Protein AF-A0AAV1K7X3-F1 (afdb_monomer_lite)

Sequence (184 aa):
MVSTAEEVCGTIKRGSSKRRDAWWNDEMKEAVRKKKKAWLDYLASSNDKDMREKMKVRYKLQKVHTKALIEEVRERCRMEADERLSHNFKEISKLFWKEVGRTRSGATALRMNKVLSRTNDALSEKSDVMQRWSEFYREMYAKYNMLTYLGSFLFSLTVFLLGSSLDVLFIMKYCCSFQDMFLK

Radius of gyration: 33.89 Å; chains: 1; bounding box: 54×62×100 Å

Secondary structure (DSSP, 8-state):
-HHHHHHHH------------TT--HHHHHHHHHHHHHHHHHHHGGG-HHHHHHHHHHHHHHHHHHHHHHHHHHHHHHHHHHHHHHHTHHHHHHHHHHHHHHHHHHHHTTTTT-EEPTTS-EE-SHHHHHHHHHHHHHHHHHHHHHHHHHHHHHHHHHHHHS-S-S-HHHHHHHHHHHHTTS--

Foldseek 3Di:
DVVVCCVVVNDDPPPPPPPVPPLPDPVLVVLVVQLVVLVVQLVVCVPPPVSNV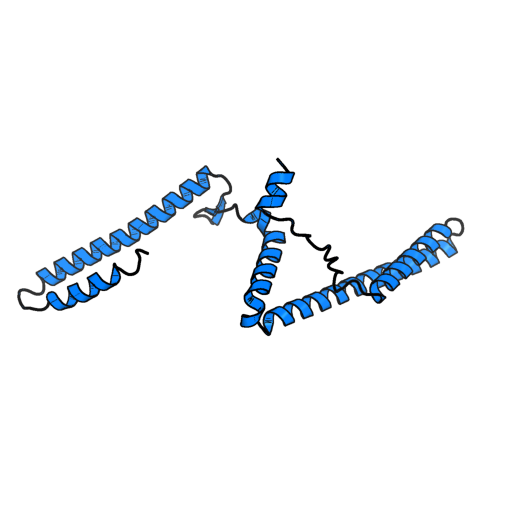VSVVSNVVSVVVSVVSSVVSVVVVVVVVVVVCPPCCPVCVVVVVVVVVVVCCVPPVVPPQFDADPVRDTDNDPVVVVVRVVVVVVVVVVVVVVVVVVVVVVVVVCPVVDPDDDDPVVVVVVVVVVVVPPDD

pLDDT: mean 71.69, std 18.29, range [37.12, 96.81]

Organism: NCBI:txid213953

Structure (mmCIF, N/CA/C/O backbone):
data_AF-A0AAV1K7X3-F1
#
_entry.id   AF-A0AAV1K7X3-F1
#
loop_
_atom_site.group_PDB
_atom_site.id
_atom_site.type_symbol
_atom_site.label_atom_id
_atom_site.label_alt_id
_atom_site.label_comp_id
_atom_site.label_asym_id
_atom_site.label_entity_id
_atom_site.label_seq_id
_atom_site.pdbx_PDB_ins_code
_atom_site.Cartn_x
_atom_site.Cartn_y
_atom_site.Cartn_z
_atom_site.occupancy
_atom_site.B_iso_or_equiv
_atom_site.auth_seq_id
_atom_site.auth_comp_id
_atom_site.auth_asym_id
_atom_site.auth_atom_id
_atom_site.pdbx_PDB_model_num
ATOM 1 N N . MET A 1 1 ? -6.887 -40.396 20.756 1.00 47.19 1 MET A N 1
ATOM 2 C CA . MET A 1 1 ? -6.997 -39.049 21.368 1.00 47.19 1 MET A CA 1
ATOM 3 C C . MET A 1 1 ? -7.563 -38.001 20.414 1.00 47.19 1 MET A C 1
ATOM 5 O O . MET A 1 1 ? -8.425 -37.259 20.851 1.00 47.19 1 MET A O 1
ATOM 9 N N . VAL A 1 2 ? -7.152 -37.937 19.139 1.00 56.75 2 VAL A N 1
ATOM 10 C CA . VAL A 1 2 ? -7.697 -36.942 18.182 1.00 56.75 2 VAL A CA 1
ATOM 11 C C . VAL A 1 2 ? -9.170 -37.208 17.826 1.00 56.75 2 VAL A C 1
ATOM 13 O O . VAL A 1 2 ? -9.981 -36.297 17.901 1.00 56.75 2 VAL A O 1
ATOM 16 N N . SER A 1 3 ? -9.542 -38.465 17.563 1.00 62.59 3 SER A N 1
ATOM 17 C CA . SER A 1 3 ? -10.922 -38.846 17.198 1.00 62.59 3 SER A CA 1
ATOM 18 C C . SER A 1 3 ? -11.957 -38.559 18.301 1.00 62.59 3 SER A C 1
ATOM 20 O O . SER A 1 3 ? -13.029 -38.042 18.013 1.00 62.59 3 SER A O 1
ATOM 22 N N . THR A 1 4 ? -11.617 -38.797 19.571 1.00 65.31 4 THR A N 1
ATOM 23 C CA . THR A 1 4 ? -12.504 -38.502 20.711 1.00 65.31 4 THR A CA 1
ATOM 24 C C . THR A 1 4 ? -12.710 -36.995 20.904 1.00 65.31 4 THR A C 1
ATOM 26 O O . THR A 1 4 ? -13.780 -36.553 21.306 1.00 65.31 4 THR A O 1
ATOM 29 N N . ALA A 1 5 ? -11.690 -36.184 20.601 1.00 55.81 5 ALA A N 1
ATOM 30 C CA . ALA A 1 5 ? -11.787 -34.729 20.679 1.00 55.81 5 ALA A CA 1
ATOM 31 C C . ALA A 1 5 ? -12.649 -34.140 19.546 1.00 55.81 5 ALA A C 1
ATOM 33 O O . ALA A 1 5 ? -13.357 -33.163 19.771 1.00 55.81 5 ALA A O 1
ATOM 34 N N . GLU A 1 6 ? -12.626 -34.735 18.351 1.00 68.19 6 GLU A N 1
ATOM 35 C CA . GLU A 1 6 ? -13.481 -34.327 17.226 1.00 68.19 6 GLU A CA 1
ATOM 36 C C . GLU A 1 6 ? -14.962 -34.634 17.477 1.00 68.19 6 GLU A C 1
ATOM 38 O O . GLU A 1 6 ? -15.821 -33.836 17.106 1.00 68.19 6 GLU A O 1
ATOM 43 N N . GLU A 1 7 ? -15.256 -35.747 18.150 1.00 70.62 7 GLU A N 1
ATOM 44 C CA . GLU A 1 7 ? -16.618 -36.168 18.492 1.00 70.62 7 GLU A CA 1
ATOM 45 C C . GLU A 1 7 ? -17.245 -35.288 19.587 1.00 70.62 7 GLU A C 1
ATOM 47 O O . GLU A 1 7 ? -18.407 -34.902 19.485 1.00 70.62 7 GLU A O 1
ATOM 52 N N . VAL A 1 8 ? -16.460 -34.903 20.602 1.00 67.31 8 VAL A N 1
ATOM 53 C CA . VAL A 1 8 ? -16.939 -34.079 21.727 1.00 67.31 8 VAL A CA 1
ATOM 54 C C . VAL A 1 8 ? -16.991 -32.588 21.379 1.00 67.31 8 VAL A C 1
ATOM 56 O O . VAL A 1 8 ? -17.924 -31.893 21.776 1.00 67.31 8 VAL A O 1
ATOM 59 N N . CYS A 1 9 ? -15.998 -32.072 20.649 1.00 61.94 9 CYS A N 1
ATOM 60 C CA . CYS A 1 9 ? -15.869 -30.632 20.393 1.00 61.94 9 CYS A CA 1
ATOM 61 C C . CYS A 1 9 ? -16.383 -30.203 19.009 1.00 61.94 9 CYS A C 1
ATOM 63 O O . CYS A 1 9 ? -16.535 -29.004 18.759 1.00 61.94 9 CYS A O 1
ATOM 65 N N . GLY A 1 10 ? -16.644 -31.159 18.111 1.00 63.22 10 GLY A N 1
ATOM 66 C CA . GLY A 1 10 ? -16.975 -30.903 16.714 1.00 63.22 10 GLY A CA 1
ATOM 67 C C . GLY A 1 10 ? -15.797 -30.345 15.904 1.00 63.22 10 GLY A C 1
ATOM 68 O O . GLY A 1 10 ? -14.813 -29.817 16.425 1.00 63.22 10 GLY A O 1
ATOM 69 N N . THR A 1 11 ? -15.902 -30.420 14.578 1.00 62.25 11 THR A N 1
ATOM 70 C CA . THR A 1 11 ? -14.923 -29.827 13.655 1.00 62.25 11 THR A CA 1
ATOM 71 C C . THR A 1 11 ? -15.500 -28.591 12.977 1.00 62.25 11 THR A C 1
ATOM 73 O O . THR A 1 11 ? -16.425 -28.686 12.169 1.00 62.25 11 THR A O 1
ATOM 76 N N . ILE A 1 12 ? -14.921 -27.417 13.236 1.00 54.56 12 ILE A N 1
ATOM 77 C CA . ILE A 1 12 ? -15.243 -26.200 12.481 1.00 54.56 12 ILE A CA 1
ATOM 78 C C . ILE A 1 12 ? -14.337 -26.147 11.249 1.00 54.56 12 ILE A C 1
ATOM 80 O O . ILE A 1 12 ? -13.133 -25.903 11.358 1.00 54.56 12 ILE A O 1
ATOM 84 N N . LYS A 1 13 ? -14.913 -26.302 10.048 1.00 60.28 13 LYS A N 1
ATOM 85 C CA . LYS A 1 13 ? -14.227 -25.917 8.805 1.00 60.28 13 LYS A CA 1
ATOM 86 C C . LYS A 1 13 ? -14.002 -24.411 8.843 1.00 60.28 13 LYS A C 1
ATOM 88 O O . LYS A 1 13 ? -14.901 -23.622 8.555 1.00 60.28 13 LYS A O 1
ATOM 93 N N . ARG A 1 14 ? -12.783 -23.996 9.183 1.00 51.81 14 ARG A N 1
ATOM 94 C CA . ARG A 1 14 ? -12.347 -22.611 9.017 1.00 51.81 14 ARG A CA 1
ATOM 95 C C . ARG A 1 14 ? -12.265 -22.360 7.514 1.00 51.81 14 ARG A C 1
ATOM 97 O O . ARG A 1 14 ? -11.257 -22.669 6.885 1.00 51.81 14 ARG A O 1
ATOM 104 N N . GLY A 1 15 ? -13.371 -21.900 6.928 1.00 48.72 15 GLY A N 1
ATOM 105 C CA . GLY A 1 15 ? -13.446 -21.617 5.501 1.00 48.72 15 GLY A CA 1
ATOM 106 C C . GLY A 1 15 ? -12.245 -20.772 5.102 1.00 48.72 15 GLY A C 1
ATOM 107 O O . GLY A 1 15 ? -11.916 -19.804 5.797 1.00 48.72 15 GLY A O 1
ATOM 108 N N . SER A 1 16 ? -11.566 -21.145 4.016 1.00 53.66 16 SER A N 1
ATOM 109 C CA . SER A 1 16 ? -10.527 -20.303 3.439 1.00 53.66 16 SER A CA 1
ATOM 110 C C . SER A 1 16 ? -11.210 -19.053 2.888 1.00 53.66 16 SER A C 1
ATOM 112 O O . SER A 1 16 ? -11.493 -18.938 1.695 1.00 53.66 16 SER A O 1
ATOM 114 N N . SER A 1 17 ? -11.517 -18.102 3.763 1.00 49.50 17 SER A N 1
ATOM 115 C CA . SER A 1 17 ? -11.768 -16.739 3.355 1.00 49.50 17 SER A CA 1
ATOM 116 C C . SER A 1 17 ? -10.426 -16.260 2.829 1.00 49.50 17 SER A C 1
ATOM 118 O O . SER A 1 17 ? -9.594 -15.734 3.567 1.00 49.50 17 SER A O 1
ATOM 120 N N . LYS A 1 18 ? -10.173 -16.510 1.539 1.00 51.81 18 LYS A N 1
ATOM 121 C CA . LYS A 1 18 ? -9.285 -15.659 0.765 1.00 51.81 18 LYS A CA 1
ATOM 122 C C . LYS A 1 18 ? -9.921 -14.284 0.900 1.00 51.81 18 LYS A C 1
ATOM 124 O O . LYS A 1 18 ? -10.804 -13.937 0.119 1.00 51.81 18 LYS A O 1
ATOM 129 N N . ARG A 1 19 ? -9.533 -13.549 1.947 1.00 51.47 19 ARG A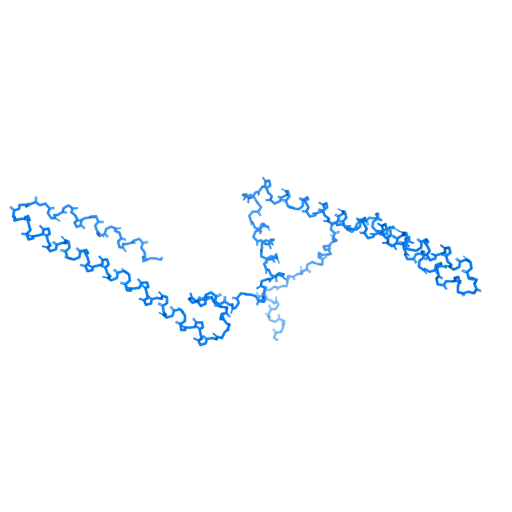 N 1
ATOM 130 C CA . ARG A 1 19 ? -9.677 -12.103 2.017 1.00 51.47 19 ARG A CA 1
ATOM 131 C C . ARG A 1 19 ? -8.906 -11.637 0.796 1.00 51.47 19 ARG A C 1
ATOM 133 O O . ARG A 1 19 ? -7.687 -11.541 0.834 1.00 51.47 19 ARG A O 1
ATOM 140 N N . ARG A 1 20 ? -9.595 -11.534 -0.340 1.00 56.03 20 ARG A N 1
ATOM 141 C CA . ARG A 1 20 ? -9.048 -10.822 -1.480 1.00 56.03 20 ARG A CA 1
ATOM 142 C C . ARG A 1 20 ? -8.909 -9.419 -0.935 1.00 56.03 20 ARG A C 1
ATOM 144 O O . ARG A 1 20 ? -9.900 -8.839 -0.492 1.00 56.03 20 ARG A O 1
ATOM 151 N N . ASP A 1 21 ? -7.672 -8.974 -0.810 1.00 71.06 21 ASP A N 1
ATOM 152 C CA . ASP A 1 21 ? -7.391 -7.607 -0.433 1.00 71.06 21 ASP A CA 1
ATOM 153 C C . ASP A 1 21 ? -8.255 -6.710 -1.325 1.00 71.06 21 ASP A C 1
ATOM 155 O O . ASP A 1 21 ? -8.213 -6.855 -2.545 1.00 71.06 21 ASP A O 1
ATOM 159 N N . ALA A 1 22 ? -9.102 -5.865 -0.730 1.00 76.12 22 ALA A N 1
ATOM 160 C CA . ALA A 1 22 ? -10.092 -5.080 -1.476 1.00 76.12 22 ALA A CA 1
ATOM 161 C C . ALA A 1 22 ? -9.440 -4.213 -2.572 1.00 76.12 22 ALA A C 1
ATOM 163 O O . ALA A 1 22 ? -10.035 -3.976 -3.617 1.00 76.12 22 ALA A O 1
ATOM 164 N N . TRP A 1 23 ? -8.173 -3.840 -2.364 1.00 83.12 23 TRP A N 1
ATOM 165 C CA . TRP A 1 23 ? -7.348 -3.082 -3.301 1.00 83.12 23 TRP A CA 1
ATOM 166 C C . TRP A 1 23 ? -6.746 -3.926 -4.447 1.00 83.12 23 TRP A C 1
ATOM 168 O O . TRP A 1 23 ? -6.162 -3.372 -5.373 1.00 83.12 23 TRP A O 1
ATOM 178 N N . TRP A 1 24 ? -6.860 -5.262 -4.425 1.00 86.19 24 TRP A N 1
ATOM 179 C CA . TRP A 1 24 ? -6.332 -6.163 -5.462 1.00 86.19 24 TRP A CA 1
ATOM 180 C C . TRP A 1 24 ? -7.351 -6.405 -6.585 1.00 86.19 24 TRP A C 1
ATOM 182 O O . TRP A 1 24 ? -7.891 -7.505 -6.757 1.00 86.19 24 TRP A O 1
ATOM 192 N N . ASN A 1 25 ? -7.616 -5.349 -7.349 1.00 86.75 25 ASN A N 1
ATOM 193 C CA . ASN A 1 25 ? -8.533 -5.351 -8.487 1.00 86.75 25 ASN A CA 1
ATOM 194 C C . ASN A 1 25 ? -7.834 -5.768 -9.806 1.00 86.75 25 ASN A C 1
ATOM 196 O O . ASN A 1 25 ? -6.618 -5.988 -9.859 1.00 86.75 25 ASN A O 1
ATOM 200 N N . ASP A 1 26 ? -8.606 -5.920 -10.886 1.00 89.31 26 ASP A N 1
ATOM 201 C CA . ASP A 1 26 ? -8.065 -6.328 -12.193 1.00 89.31 26 ASP A CA 1
ATOM 202 C C . ASP A 1 26 ? -7.150 -5.265 -12.815 1.00 89.31 26 ASP A C 1
ATOM 204 O O . ASP A 1 26 ? -6.172 -5.597 -13.486 1.00 89.31 26 ASP A O 1
ATOM 208 N N . GLU A 1 27 ? -7.385 -3.995 -12.496 1.00 90.19 27 GLU A N 1
ATOM 209 C CA . GLU A 1 27 ? -6.517 -2.884 -12.875 1.00 90.19 27 GLU A CA 1
ATOM 210 C C . GLU A 1 27 ? -5.113 -3.012 -12.244 1.00 90.19 27 GLU A C 1
ATOM 212 O O . GLU A 1 27 ? -4.105 -2.831 -12.932 1.00 90.19 27 GLU A O 1
ATOM 217 N N . MET A 1 28 ? -5.011 -3.432 -10.974 1.00 91.69 28 MET A N 1
ATOM 218 C CA . MET A 1 28 ? -3.729 -3.647 -10.293 1.00 91.69 28 MET A CA 1
ATOM 219 C C . MET A 1 28 ? -2.980 -4.822 -10.905 1.00 91.69 28 MET A C 1
ATOM 221 O O . MET A 1 28 ? -1.766 -4.750 -11.123 1.00 91.69 28 MET A O 1
ATOM 225 N N . LYS A 1 29 ? -3.702 -5.902 -11.224 1.00 92.00 29 LYS A N 1
ATOM 226 C CA . LYS A 1 29 ? -3.119 -7.053 -11.924 1.00 92.00 29 LYS A CA 1
ATOM 227 C C . LYS A 1 29 ? -2.551 -6.623 -13.270 1.00 92.00 29 LYS A C 1
ATOM 229 O O . LYS A 1 29 ? -1.431 -7.010 -13.602 1.00 92.00 29 LYS A O 1
ATOM 234 N N . GLU A 1 30 ? -3.278 -5.792 -14.009 1.00 94.19 30 GLU A N 1
ATOM 235 C CA . GLU A 1 30 ? -2.841 -5.291 -15.307 1.00 94.19 30 GLU A CA 1
ATOM 236 C C . GLU A 1 30 ? -1.624 -4.361 -15.189 1.00 94.19 30 GLU A C 1
ATOM 238 O O . GLU A 1 30 ? -0.649 -4.524 -15.926 1.00 94.19 30 GLU A O 1
ATOM 243 N N . ALA A 1 31 ? -1.605 -3.443 -14.219 1.00 93.44 31 ALA A N 1
ATOM 244 C CA . ALA A 1 31 ? -0.458 -2.570 -13.970 1.00 93.44 31 ALA A CA 1
ATOM 245 C C . ALA A 1 31 ? 0.808 -3.367 -13.601 1.00 93.44 31 ALA A C 1
ATOM 247 O O . ALA A 1 31 ? 1.888 -3.135 -14.161 1.00 93.44 31 ALA A O 1
ATOM 248 N N . VAL A 1 32 ? 0.671 -4.370 -12.725 1.00 94.19 32 VAL A N 1
ATOM 249 C CA . VAL A 1 32 ? 1.760 -5.286 -12.349 1.00 94.19 32 VAL A CA 1
ATOM 250 C C . VAL A 1 32 ? 2.212 -6.128 -13.544 1.00 94.19 32 VAL A C 1
ATOM 252 O O . VAL A 1 32 ? 3.418 -6.306 -13.743 1.00 94.19 32 VAL A O 1
ATOM 255 N N . ARG A 1 33 ? 1.282 -6.600 -14.382 1.00 95.62 33 ARG A N 1
ATOM 256 C CA . ARG A 1 33 ? 1.593 -7.341 -15.612 1.00 95.62 33 ARG A CA 1
ATOM 257 C C . ARG A 1 33 ? 2.377 -6.477 -16.599 1.00 95.62 33 ARG A C 1
ATOM 259 O O . ARG A 1 33 ? 3.411 -6.926 -17.095 1.00 95.62 33 ARG A O 1
ATOM 266 N N . LYS A 1 34 ? 1.959 -5.228 -16.833 1.00 95.38 34 LYS A N 1
ATOM 267 C CA . LYS A 1 34 ? 2.681 -4.255 -17.673 1.00 95.38 34 LYS A CA 1
ATOM 268 C C . LYS A 1 34 ? 4.086 -3.978 -17.133 1.00 95.38 34 LYS A C 1
ATOM 270 O O . LYS A 1 34 ? 5.045 -4.004 -17.902 1.00 95.38 34 LYS A O 1
ATOM 275 N N . LYS A 1 35 ? 4.238 -3.788 -15.814 1.00 96.69 35 LYS A N 1
ATOM 276 C CA . LYS A 1 35 ? 5.551 -3.618 -15.158 1.00 96.69 35 LYS A CA 1
ATOM 277 C C . LYS A 1 35 ? 6.446 -4.835 -15.373 1.00 96.69 35 LYS A C 1
ATOM 279 O O . LYS A 1 35 ? 7.618 -4.677 -15.707 1.00 96.69 35 LYS A O 1
ATOM 284 N N . LYS A 1 36 ? 5.898 -6.040 -15.193 1.00 96.81 36 LYS A N 1
ATOM 285 C CA . LYS A 1 36 ? 6.622 -7.299 -15.401 1.00 96.81 36 LYS A CA 1
ATOM 286 C C . LYS A 1 36 ? 7.054 -7.456 -16.858 1.00 96.81 36 LYS A C 1
ATOM 288 O O . LYS A 1 36 ? 8.203 -7.803 -17.097 1.00 96.81 36 LYS A O 1
ATOM 293 N N . LYS A 1 37 ? 6.178 -7.142 -17.817 1.00 96.69 37 LYS A N 1
ATOM 294 C CA . LYS A 1 37 ? 6.516 -7.153 -19.246 1.00 96.69 37 LYS A CA 1
ATOM 295 C C . LYS A 1 37 ? 7.664 -6.188 -19.556 1.00 96.69 37 LYS A C 1
ATOM 297 O O . LYS A 1 37 ? 8.655 -6.609 -20.128 1.00 96.69 37 LYS A O 1
ATOM 302 N N . ALA A 1 38 ? 7.586 -4.941 -19.091 1.00 94.12 38 ALA A N 1
ATOM 303 C CA . ALA A 1 38 ? 8.647 -3.956 -19.314 1.00 94.12 38 ALA A CA 1
ATOM 304 C C . ALA A 1 38 ? 9.997 -4.367 -18.694 1.00 94.12 38 ALA A C 1
ATOM 306 O O . ALA A 1 38 ? 11.048 -4.081 -19.260 1.00 94.12 38 ALA A O 1
ATOM 307 N N . TRP A 1 39 ? 9.978 -5.055 -17.547 1.00 94.44 39 TRP A N 1
ATOM 308 C CA . TRP A 1 39 ? 11.183 -5.635 -16.953 1.00 94.44 39 TRP A CA 1
ATOM 309 C C . TRP A 1 39 ? 11.790 -6.742 -17.825 1.00 94.44 39 TRP A C 1
ATOM 311 O O . TRP A 1 39 ? 12.998 -6.744 -18.043 1.00 94.44 39 TRP A O 1
ATOM 321 N N . LEU A 1 40 ? 10.963 -7.654 -18.345 1.00 96.12 40 LEU A N 1
ATOM 322 C CA . LEU A 1 40 ? 11.419 -8.715 -19.249 1.00 96.12 40 LEU A CA 1
ATOM 323 C C . LEU A 1 40 ? 11.978 -8.140 -20.557 1.00 96.12 40 LEU A C 1
ATOM 325 O O . LEU A 1 40 ? 13.048 -8.561 -20.983 1.00 96.12 40 LEU A O 1
ATOM 329 N N . ASP A 1 41 ? 11.312 -7.137 -21.135 1.00 94.25 41 ASP A N 1
ATOM 330 C CA . ASP A 1 41 ? 11.777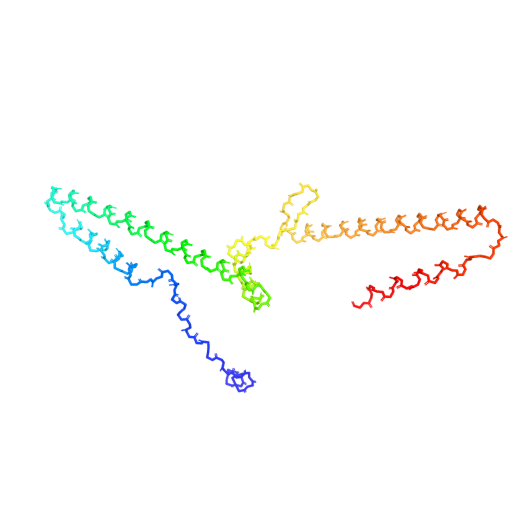 -6.442 -22.342 1.00 94.25 41 ASP A CA 1
ATOM 331 C C . ASP A 1 41 ? 13.152 -5.778 -22.100 1.00 94.25 41 ASP A C 1
ATOM 333 O O . ASP A 1 41 ? 14.058 -5.875 -22.928 1.00 94.25 41 ASP A O 1
ATOM 337 N N . TYR A 1 42 ? 13.351 -5.162 -20.927 1.00 93.75 42 TYR A N 1
ATOM 338 C CA . TYR A 1 42 ? 14.650 -4.618 -20.514 1.00 93.75 42 TYR A CA 1
ATOM 339 C C . TYR A 1 42 ? 15.727 -5.703 -20.359 1.00 93.75 42 TYR A C 1
ATOM 341 O O . TYR A 1 42 ? 16.855 -5.504 -20.811 1.00 93.75 42 TYR A O 1
ATOM 349 N N . LEU A 1 43 ? 15.400 -6.856 -19.767 1.00 94.06 43 LEU A N 1
ATOM 350 C CA . LEU A 1 43 ? 16.349 -7.968 -19.644 1.00 94.06 43 LEU A CA 1
ATOM 351 C C . LEU A 1 43 ? 16.740 -8.554 -21.007 1.00 94.06 43 LEU A C 1
ATOM 353 O O . LEU A 1 43 ? 17.910 -8.862 -21.217 1.00 94.06 43 LEU A O 1
ATOM 357 N N . ALA A 1 44 ? 15.791 -8.661 -21.939 1.00 93.50 44 ALA A N 1
ATOM 358 C CA . ALA A 1 44 ? 16.037 -9.184 -23.281 1.00 93.50 44 ALA A CA 1
ATOM 359 C C . ALA A 1 44 ? 16.951 -8.270 -24.121 1.00 93.50 44 ALA A C 1
ATOM 361 O O . ALA A 1 44 ? 17.706 -8.750 -24.960 1.00 93.50 44 ALA A O 1
ATOM 362 N N . SER A 1 45 ? 16.940 -6.959 -23.865 1.00 90.88 45 SER A N 1
ATOM 363 C CA . SER A 1 45 ? 17.736 -5.964 -24.604 1.00 90.88 45 SER A CA 1
ATOM 364 C C . SER A 1 45 ? 19.237 -5.918 -24.251 1.00 90.88 45 SER A C 1
ATOM 366 O O . SER A 1 45 ? 19.912 -4.946 -24.564 1.00 90.88 45 SER A O 1
ATOM 368 N N . SER A 1 46 ? 19.792 -6.948 -23.602 1.00 80.62 46 SER A N 1
ATOM 369 C CA . SER A 1 46 ? 21.172 -6.954 -23.077 1.00 80.62 46 SER A CA 1
ATOM 370 C C . SER A 1 46 ? 22.268 -6.671 -24.121 1.00 80.62 46 SER A C 1
ATOM 372 O O . SER A 1 46 ? 23.319 -6.143 -23.759 1.00 80.62 46 SER A O 1
ATOM 374 N N . ASN A 1 47 ? 22.030 -6.998 -25.394 1.00 86.06 47 ASN A N 1
ATOM 375 C CA . ASN A 1 47 ? 23.045 -6.948 -26.454 1.00 86.06 47 ASN A CA 1
ATOM 376 C C . ASN A 1 47 ? 23.122 -5.598 -27.194 1.00 86.06 47 ASN A C 1
ATOM 378 O O . ASN A 1 47 ? 24.140 -5.313 -27.816 1.00 86.06 47 ASN A O 1
ATOM 382 N N . ASP A 1 48 ? 22.086 -4.758 -27.111 1.00 92.38 48 ASP A N 1
ATOM 383 C CA . ASP A 1 48 ? 22.014 -3.454 -27.784 1.00 92.38 48 ASP A CA 1
ATOM 384 C C . ASP A 1 48 ? 21.898 -2.342 -26.731 1.00 92.38 48 ASP A C 1
ATOM 386 O O . ASP A 1 48 ? 20.904 -2.248 -26.008 1.00 92.38 48 ASP A O 1
ATOM 390 N N . LYS A 1 49 ? 22.929 -1.491 -26.632 1.00 90.94 49 LYS A N 1
ATOM 391 C CA . LYS A 1 49 ? 23.008 -0.427 -25.618 1.00 90.94 49 LYS A CA 1
ATOM 392 C C . LYS A 1 49 ? 21.896 0.616 -25.761 1.00 90.94 49 LYS A C 1
ATOM 394 O O . LYS A 1 49 ? 21.335 1.028 -24.742 1.00 90.94 49 LYS A O 1
ATOM 399 N N . ASP A 1 50 ? 21.552 1.007 -26.984 1.00 91.88 50 ASP A N 1
ATOM 400 C CA . ASP A 1 50 ? 20.555 2.050 -27.237 1.00 91.88 50 ASP A CA 1
ATOM 401 C C . ASP A 1 50 ? 19.147 1.517 -26.981 1.00 91.88 50 ASP A C 1
ATOM 403 O O . ASP A 1 50 ? 18.314 2.173 -26.342 1.00 91.88 50 ASP A O 1
ATOM 407 N N . MET A 1 51 ? 18.883 0.281 -27.412 1.00 91.94 51 MET A N 1
ATOM 408 C CA . MET A 1 51 ? 17.632 -0.405 -27.103 1.00 91.94 51 MET A CA 1
ATOM 409 C C . MET A 1 51 ? 17.480 -0.629 -25.595 1.00 91.94 51 MET A C 1
ATOM 411 O O . MET A 1 51 ? 16.397 -0.410 -25.042 1.00 91.94 51 MET A O 1
ATOM 415 N N . ARG A 1 52 ? 18.566 -0.991 -24.906 1.00 92.94 52 ARG A N 1
ATOM 416 C CA . ARG A 1 52 ? 18.566 -1.211 -23.458 1.00 92.94 52 ARG A CA 1
ATOM 417 C C . ARG A 1 52 ? 18.232 0.038 -22.666 1.00 92.94 52 ARG A C 1
ATOM 419 O O . ARG A 1 52 ? 17.435 -0.046 -21.729 1.00 92.94 52 ARG A O 1
ATOM 426 N N . GLU A 1 53 ? 18.782 1.194 -23.032 1.00 93.44 53 GLU A N 1
ATOM 427 C CA . GLU A 1 53 ? 18.460 2.442 -22.335 1.00 93.44 53 GLU A CA 1
ATOM 428 C C . GLU A 1 53 ? 16.993 2.846 -22.563 1.00 93.44 53 GLU A C 1
ATOM 430 O O . GLU A 1 53 ? 16.297 3.190 -21.604 1.00 93.44 53 GLU A O 1
ATOM 435 N N . LYS A 1 54 ? 16.455 2.676 -23.781 1.00 93.81 54 LYS A N 1
ATOM 436 C CA . LYS A 1 54 ? 15.019 2.894 -24.059 1.00 93.81 54 LYS A CA 1
ATOM 437 C C . LYS A 1 54 ? 14.122 1.985 -23.210 1.00 93.81 54 LYS A C 1
ATOM 439 O O . LYS A 1 54 ? 13.168 2.455 -22.581 1.00 93.81 54 LYS A O 1
ATOM 444 N N . MET A 1 55 ? 14.437 0.690 -23.133 1.00 95.00 55 MET A N 1
ATOM 445 C CA . MET A 1 55 ? 13.651 -0.266 -22.339 1.00 95.00 55 MET A CA 1
ATOM 446 C C . MET A 1 55 ? 13.762 -0.008 -20.834 1.00 95.00 55 MET A C 1
ATOM 448 O O . MET A 1 55 ? 12.780 -0.146 -20.102 1.00 95.00 55 MET A O 1
ATOM 452 N N . LYS A 1 56 ? 14.923 0.453 -20.364 1.00 94.62 56 LYS A N 1
ATOM 453 C CA . LYS A 1 56 ? 15.142 0.868 -18.974 1.00 94.62 56 LYS A CA 1
ATOM 454 C C . LYS A 1 56 ? 14.288 2.075 -18.594 1.00 94.62 56 LYS A C 1
ATOM 456 O O . LYS A 1 56 ? 13.685 2.063 -17.519 1.00 94.62 56 LYS A O 1
ATOM 461 N N . VAL A 1 57 ? 14.201 3.093 -19.456 1.00 96.00 57 VAL A N 1
ATOM 462 C CA . VAL A 1 57 ? 13.317 4.256 -19.248 1.00 96.00 57 VAL A CA 1
ATOM 463 C C . VAL A 1 57 ? 11.859 3.801 -19.160 1.00 96.00 57 VAL A C 1
ATOM 465 O O . VAL A 1 57 ? 11.164 4.138 -18.200 1.00 96.00 57 VAL A O 1
ATOM 468 N N . ARG A 1 58 ? 11.419 2.944 -20.087 1.00 94.50 58 ARG A N 1
ATOM 469 C CA . ARG A 1 58 ? 10.059 2.383 -20.094 1.00 94.50 58 ARG A CA 1
ATOM 470 C C . ARG A 1 58 ? 9.742 1.577 -18.830 1.00 94.50 58 ARG A C 1
ATOM 472 O O . ARG A 1 58 ? 8.672 1.744 -18.243 1.00 94.50 58 ARG A O 1
ATOM 479 N N . TYR A 1 59 ? 10.668 0.737 -18.370 1.00 96.19 59 TYR A N 1
ATOM 480 C CA . TYR A 1 59 ? 10.510 -0.005 -17.119 1.00 96.19 59 TYR A CA 1
ATOM 481 C C . TYR A 1 59 ? 10.419 0.923 -15.902 1.00 96.19 59 TYR A C 1
ATOM 483 O O . TYR A 1 59 ? 9.543 0.730 -15.055 1.00 96.19 59 TYR A O 1
ATOM 491 N N . LYS A 1 60 ? 11.280 1.948 -15.812 1.00 96.81 60 LYS A N 1
ATOM 492 C CA . LYS A 1 60 ? 11.232 2.941 -14.726 1.00 96.81 60 LYS A CA 1
ATOM 493 C C . LYS A 1 60 ? 9.877 3.644 -14.676 1.00 96.81 60 LYS A C 1
ATOM 495 O O . LYS A 1 60 ? 9.284 3.703 -13.600 1.00 96.81 60 LYS A O 1
ATOM 500 N N . LEU A 1 61 ? 9.367 4.095 -15.823 1.00 96.38 61 LEU A N 1
ATOM 501 C CA . LEU A 1 61 ? 8.055 4.735 -15.923 1.00 96.38 61 LEU A CA 1
ATOM 502 C C . LEU A 1 61 ? 6.946 3.808 -15.412 1.00 96.38 61 LEU A C 1
ATOM 504 O O . LEU A 1 61 ? 6.186 4.174 -14.518 1.00 96.38 61 LEU A O 1
ATOM 508 N N . GLN A 1 62 ? 6.910 2.565 -15.899 1.00 96.12 62 GLN A N 1
ATOM 509 C CA . GLN A 1 62 ? 5.887 1.606 -15.488 1.00 96.12 62 GLN A CA 1
ATOM 510 C C . GLN A 1 62 ? 6.005 1.222 -14.005 1.00 96.12 62 GLN A C 1
ATOM 512 O O . GLN A 1 62 ? 4.994 0.986 -13.341 1.00 96.12 62 GLN A O 1
ATOM 517 N N . LYS A 1 63 ? 7.225 1.172 -13.455 1.00 95.06 63 LYS A N 1
ATOM 518 C CA . LYS A 1 63 ? 7.471 0.933 -12.027 1.00 95.06 63 LYS A CA 1
ATOM 519 C C . LYS A 1 63 ? 6.898 2.060 -11.167 1.00 95.06 63 LYS A C 1
ATOM 521 O O . LYS A 1 63 ? 6.248 1.750 -10.171 1.00 95.06 63 LYS A O 1
ATOM 526 N N . VAL A 1 64 ? 7.131 3.321 -11.541 1.00 96.81 64 VAL A N 1
ATOM 527 C CA . VAL A 1 64 ? 6.595 4.495 -10.831 1.00 96.81 64 VAL A CA 1
ATOM 528 C C . VAL A 1 64 ? 5.074 4.521 -10.925 1.00 96.81 64 VAL A C 1
ATOM 530 O O . VAL A 1 64 ? 4.417 4.560 -9.891 1.00 96.81 64 VAL A O 1
ATOM 533 N N . HIS A 1 65 ? 4.520 4.375 -12.130 1.00 95.62 65 HIS A N 1
ATOM 534 C CA . HIS A 1 65 ? 3.073 4.332 -12.346 1.00 95.62 65 HIS A CA 1
ATOM 535 C C . HIS A 1 65 ? 2.396 3.236 -11.513 1.00 95.62 65 HIS A C 1
ATOM 537 O O . HIS A 1 65 ? 1.416 3.482 -10.822 1.00 95.62 65 HIS A O 1
ATOM 543 N N . THR A 1 66 ? 2.936 2.013 -11.538 1.00 95.19 66 THR A N 1
ATOM 544 C CA . THR A 1 66 ? 2.371 0.892 -10.765 1.0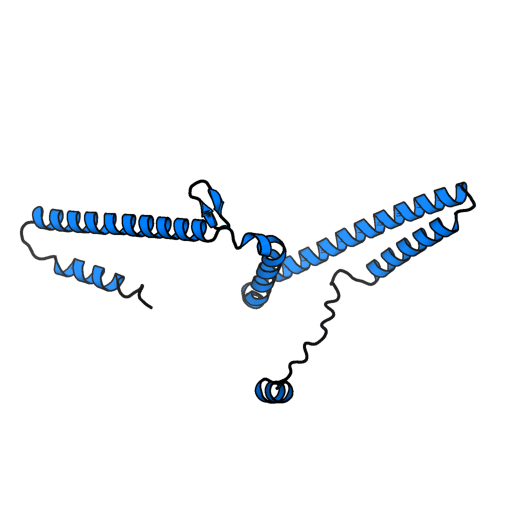0 95.19 66 THR A CA 1
ATOM 545 C C . THR A 1 66 ? 2.441 1.155 -9.263 1.00 95.19 66 THR A C 1
ATOM 547 O O . THR A 1 66 ? 1.529 0.775 -8.540 1.00 95.19 66 THR A O 1
ATOM 550 N N . LYS A 1 67 ? 3.515 1.793 -8.779 1.00 94.81 67 LYS A N 1
ATOM 551 C CA . LYS A 1 67 ? 3.643 2.150 -7.363 1.00 94.81 67 LYS A CA 1
ATOM 552 C C . LYS A 1 67 ? 2.591 3.189 -6.962 1.00 94.81 67 LYS A C 1
ATOM 554 O O . LYS A 1 67 ? 1.883 2.945 -5.994 1.00 94.81 67 LYS A O 1
ATOM 559 N N . ALA A 1 68 ? 2.476 4.277 -7.723 1.00 94.81 68 ALA A N 1
ATOM 560 C CA . ALA A 1 68 ? 1.513 5.346 -7.461 1.00 94.81 68 ALA A CA 1
ATOM 561 C C . ALA A 1 68 ? 0.074 4.814 -7.444 1.00 94.81 68 ALA A C 1
ATOM 563 O O . ALA A 1 68 ? -0.662 5.057 -6.496 1.00 94.81 68 ALA A O 1
ATOM 564 N N . LEU A 1 69 ? -0.280 3.989 -8.432 1.00 94.81 69 LEU A N 1
ATOM 565 C CA . LEU A 1 69 ? -1.601 3.374 -8.518 1.00 94.81 69 LEU A CA 1
ATOM 566 C C . LEU A 1 69 ? -1.912 2.475 -7.306 1.00 94.81 69 LEU A C 1
ATOM 568 O O . LEU A 1 69 ? -3.001 2.535 -6.744 1.00 94.81 69 LEU A O 1
ATOM 572 N N . ILE A 1 70 ? -0.947 1.657 -6.867 1.00 91.94 70 ILE A N 1
ATOM 573 C CA . ILE A 1 70 ? -1.118 0.809 -5.677 1.00 91.94 70 ILE A CA 1
ATOM 574 C C . ILE A 1 70 ? -1.307 1.660 -4.417 1.00 91.94 70 ILE A C 1
ATOM 576 O O . ILE A 1 70 ? -2.112 1.297 -3.563 1.00 91.94 70 ILE A O 1
ATOM 580 N N . GLU A 1 71 ? -0.553 2.749 -4.271 1.00 92.56 71 GLU A N 1
ATOM 581 C CA . GLU A 1 71 ? -0.668 3.655 -3.123 1.00 92.56 71 GLU A CA 1
ATOM 582 C C . GLU A 1 71 ? -2.038 4.340 -3.096 1.00 92.56 71 GLU A C 1
ATOM 584 O O . GLU A 1 71 ? -2.709 4.297 -2.068 1.00 92.56 71 GLU A O 1
ATOM 589 N N . GLU A 1 72 ? -2.498 4.861 -4.233 1.00 92.62 72 GLU A N 1
ATOM 590 C CA . GLU A 1 72 ? -3.805 5.507 -4.361 1.00 92.62 72 GLU A CA 1
ATOM 591 C C . GLU A 1 72 ? -4.960 4.557 -4.017 1.00 92.62 72 GLU A C 1
ATOM 593 O O . GLU A 1 72 ? -5.841 4.890 -3.227 1.00 92.62 72 GLU A O 1
ATOM 598 N N . VAL A 1 73 ? -4.951 3.344 -4.571 1.00 91.50 73 VAL A N 1
ATOM 599 C CA . VAL A 1 73 ? -6.039 2.375 -4.365 1.00 91.50 73 VAL A CA 1
ATOM 600 C C . VAL A 1 73 ? -6.030 1.846 -2.935 1.00 91.50 73 VAL A C 1
ATOM 602 O O . VAL A 1 73 ? -7.088 1.635 -2.344 1.00 91.50 73 VAL A O 1
ATOM 605 N N . ARG A 1 74 ? -4.847 1.655 -2.340 1.00 89.88 74 ARG A N 1
ATOM 606 C CA . ARG A 1 74 ? -4.741 1.295 -0.920 1.00 89.88 74 ARG A CA 1
ATOM 607 C C . ARG A 1 74 ? -5.303 2.381 -0.023 1.00 89.88 74 ARG A C 1
ATOM 609 O O . ARG A 1 74 ? -6.019 2.044 0.916 1.00 89.88 74 ARG A O 1
ATOM 616 N N . GLU A 1 75 ? -4.983 3.639 -0.308 1.00 89.62 75 GLU A N 1
ATOM 617 C CA . GLU A 1 75 ? -5.492 4.759 0.474 1.00 89.62 75 GLU A CA 1
ATOM 618 C C . GLU A 1 75 ? -7.008 4.880 0.328 1.00 89.62 75 GLU A C 1
ATOM 620 O O . GLU A 1 75 ? -7.714 4.954 1.326 1.00 89.62 75 GLU A O 1
ATOM 625 N N . ARG A 1 76 ? -7.535 4.744 -0.891 1.00 89.25 76 ARG A N 1
ATOM 626 C CA . ARG A 1 76 ? -8.980 4.724 -1.136 1.00 89.25 76 ARG A CA 1
ATOM 627 C C . ARG A 1 76 ? -9.689 3.611 -0.363 1.00 89.25 76 ARG A C 1
ATOM 629 O O . ARG A 1 76 ? -10.623 3.882 0.382 1.00 89.25 76 ARG A O 1
ATOM 636 N N . CYS A 1 77 ? -9.206 2.370 -0.460 1.00 88.06 77 CYS A N 1
ATOM 637 C CA . CYS A 1 77 ? -9.783 1.247 0.285 1.00 88.06 77 CYS A CA 1
ATOM 638 C C . CYS A 1 77 ? -9.676 1.424 1.806 1.00 88.06 77 CYS A C 1
ATOM 640 O O . CYS A 1 77 ? -10.500 0.885 2.546 1.00 88.06 77 CYS A O 1
ATOM 642 N N . ARG A 1 78 ? -8.648 2.132 2.288 1.00 84.88 78 ARG A N 1
ATOM 643 C CA . ARG A 1 78 ? -8.516 2.486 3.701 1.00 84.88 78 ARG A CA 1
ATOM 644 C C . ARG A 1 78 ? -9.566 3.518 4.100 1.00 84.88 78 ARG A C 1
ATOM 646 O O . ARG A 1 78 ? -10.272 3.276 5.070 1.00 84.88 78 ARG A O 1
ATOM 653 N N . MET A 1 79 ? -9.710 4.601 3.338 1.00 87.44 79 MET A N 1
ATOM 654 C CA . MET A 1 79 ? -10.716 5.635 3.586 1.00 87.44 79 MET A CA 1
ATOM 655 C C . MET A 1 79 ? -12.136 5.061 3.580 1.00 87.44 79 MET A C 1
ATOM 657 O O . MET A 1 79 ? -12.890 5.316 4.509 1.00 87.44 79 MET A O 1
ATOM 661 N N . GLU A 1 80 ? -12.479 4.218 2.603 1.00 86.38 80 GLU A N 1
ATOM 662 C CA . GLU A 1 80 ? -13.779 3.531 2.544 1.00 86.38 80 GLU A CA 1
ATOM 663 C C . GLU A 1 80 ? -14.009 2.622 3.763 1.00 86.38 80 GLU A C 1
ATOM 665 O O . GLU A 1 80 ? -15.120 2.510 4.288 1.00 86.38 80 GLU A O 1
ATOM 670 N N . ALA A 1 81 ? -12.959 1.942 4.233 1.00 81.75 81 ALA A N 1
ATOM 671 C CA . ALA A 1 81 ? -13.045 1.123 5.434 1.00 81.75 81 ALA A CA 1
ATOM 672 C C . ALA A 1 81 ? -13.242 1.979 6.694 1.00 81.75 81 ALA A C 1
ATOM 674 O O . ALA A 1 81 ? -14.042 1.594 7.549 1.00 81.75 81 ALA A O 1
ATOM 675 N N . ASP A 1 82 ? -12.551 3.116 6.788 1.00 82.00 82 ASP A N 1
ATOM 676 C CA . ASP A 1 82 ? -12.659 4.071 7.892 1.00 82.00 82 ASP A CA 1
ATOM 677 C C . ASP A 1 82 ? -14.045 4.744 7.909 1.00 82.00 82 ASP A C 1
ATOM 679 O O . ASP A 1 82 ? -14.675 4.827 8.964 1.00 82.00 82 ASP A O 1
ATOM 683 N N . GLU A 1 83 ? -14.580 5.123 6.747 1.00 84.19 83 GLU A N 1
ATOM 684 C CA . GLU A 1 83 ? -15.936 5.665 6.587 1.00 84.19 83 GLU A CA 1
ATOM 685 C C . GLU A 1 83 ? -17.008 4.641 6.979 1.00 84.19 83 GLU A C 1
ATOM 687 O O . GLU A 1 83 ? -17.934 4.936 7.738 1.00 84.19 83 GLU A O 1
ATOM 692 N N . ARG A 1 84 ? -16.851 3.380 6.558 1.00 81.62 84 ARG A N 1
ATOM 693 C CA . ARG A 1 84 ? -17.756 2.304 6.987 1.00 81.62 84 ARG A CA 1
ATOM 694 C C . ARG A 1 84 ? -17.739 2.106 8.505 1.00 81.62 84 ARG A C 1
ATOM 696 O O . ARG A 1 84 ? -18.751 1.711 9.083 1.00 81.62 84 ARG A O 1
ATOM 703 N N . LEU A 1 85 ? -16.596 2.325 9.152 1.00 76.00 85 LEU A N 1
ATOM 704 C CA . LEU A 1 85 ? -16.476 2.230 10.606 1.00 76.00 85 LEU A CA 1
ATOM 705 C C . LEU A 1 85 ? -17.080 3.445 11.322 1.00 76.00 85 LEU A C 1
ATOM 707 O O . LEU A 1 85 ? -17.597 3.277 12.428 1.00 76.00 85 LEU A O 1
ATOM 711 N N . SER A 1 86 ? -17.037 4.637 10.720 1.00 79.19 86 SER A N 1
ATOM 712 C CA . SER A 1 86 ? -17.544 5.867 11.334 1.00 79.19 86 SER A CA 1
ATOM 713 C C . SER A 1 86 ? -19.071 5.969 11.285 1.00 79.19 86 SER A C 1
ATOM 715 O O . SER A 1 86 ? -19.681 6.353 12.284 1.00 79.19 86 SER A O 1
ATOM 717 N N . HIS A 1 87 ? -19.705 5.576 10.175 1.00 73.19 87 HIS A N 1
ATOM 718 C CA . HIS A 1 87 ? -21.126 5.859 9.951 1.00 73.19 87 HIS A CA 1
ATOM 719 C C . HIS A 1 87 ? -22.079 5.012 10.821 1.00 73.19 87 HIS A C 1
ATOM 721 O O . HIS A 1 87 ? -23.173 5.464 11.145 1.00 73.19 87 HIS A O 1
ATOM 727 N N . ASN A 1 88 ? -21.666 3.815 11.266 1.00 66.81 88 ASN A N 1
ATOM 728 C CA . ASN A 1 88 ? -22.543 2.856 11.961 1.00 66.81 88 ASN A CA 1
ATOM 729 C C . ASN A 1 88 ? -21.908 2.260 13.234 1.00 66.81 88 ASN A C 1
ATOM 731 O O . ASN A 1 88 ? -21.961 1.052 13.467 1.00 66.81 88 ASN A O 1
ATOM 735 N N . PHE A 1 89 ? -21.313 3.090 14.097 1.00 61.50 89 PHE A N 1
ATOM 736 C CA . PHE A 1 89 ? -20.619 2.619 15.308 1.00 61.50 89 PHE A CA 1
ATOM 737 C C . PHE A 1 89 ? -21.465 1.682 16.197 1.00 61.50 89 PHE A C 1
ATOM 739 O O . PHE A 1 89 ? -20.961 0.671 16.688 1.00 61.50 89 PHE A O 1
ATOM 746 N N . LYS A 1 90 ? -22.761 1.979 16.382 1.00 67.19 90 LYS A N 1
ATOM 747 C CA . LYS A 1 90 ? -23.661 1.166 17.224 1.00 67.19 90 LYS A CA 1
ATOM 748 C C . LYS A 1 90 ? -23.929 -0.226 16.641 1.00 67.19 90 LYS A C 1
ATOM 750 O O . LYS A 1 90 ? -23.935 -1.197 17.390 1.00 67.19 90 LYS A O 1
ATOM 755 N N . GLU A 1 91 ? -24.082 -0.340 15.324 1.00 66.31 91 GLU A N 1
ATOM 756 C CA . GLU A 1 91 ? -24.341 -1.616 14.636 1.00 66.31 91 GLU A CA 1
ATOM 757 C C . GLU A 1 91 ? -23.047 -2.411 14.380 1.00 66.31 91 GLU A C 1
ATOM 759 O O . GLU A 1 91 ? -23.052 -3.639 14.302 1.00 66.31 91 GLU A O 1
ATOM 764 N N . ILE A 1 92 ? -21.911 -1.710 14.292 1.00 73.19 92 ILE A N 1
ATOM 765 C CA . ILE A 1 92 ? -20.616 -2.238 13.844 1.00 73.19 92 ILE A CA 1
ATOM 766 C C . ILE A 1 92 ? -19.583 -2.301 14.993 1.00 73.19 92 ILE A C 1
ATOM 768 O O . ILE A 1 92 ? -18.430 -2.672 14.776 1.00 73.19 92 ILE A O 1
ATOM 772 N N . SER A 1 93 ? -19.990 -2.056 16.247 1.00 75.56 93 SER A N 1
ATOM 773 C CA . SER A 1 93 ? -19.138 -2.068 17.458 1.00 75.56 93 SER A CA 1
ATOM 774 C C . SER A 1 93 ? -18.152 -3.248 17.509 1.00 75.56 93 SER A C 1
ATOM 776 O O . SER A 1 93 ? -16.958 -3.080 17.769 1.00 75.56 93 SER A O 1
ATOM 778 N N . LYS A 1 94 ? -18.608 -4.454 17.144 1.00 79.12 94 LYS A N 1
ATOM 779 C CA . LYS A 1 94 ? -17.760 -5.654 17.078 1.00 79.12 94 LYS A CA 1
ATOM 780 C C . LYS A 1 94 ? -16.631 -5.551 16.042 1.00 79.12 94 LYS A C 1
ATOM 782 O O . LYS A 1 94 ? -15.518 -5.998 16.312 1.00 79.12 94 LYS A O 1
ATOM 787 N N . LEU A 1 95 ? -16.898 -5.012 14.851 1.00 74.75 95 LEU A N 1
ATOM 788 C CA . LEU A 1 95 ? -15.871 -4.825 13.817 1.00 74.75 95 LEU A CA 1
ATOM 789 C C . LEU A 1 95 ? -14.956 -3.644 14.151 1.00 74.75 95 LEU A C 1
ATOM 791 O O . LEU A 1 95 ? -13.761 -3.742 13.890 1.00 74.75 95 LEU A O 1
ATOM 795 N N . PHE A 1 96 ? -15.480 -2.596 14.793 1.00 78.38 96 PHE A N 1
ATOM 796 C CA . PHE A 1 96 ? -14.679 -1.485 15.305 1.00 78.38 96 PHE A CA 1
ATOM 797 C C . PHE A 1 96 ? -13.624 -1.974 16.301 1.00 78.38 96 PHE A C 1
ATOM 799 O O . PHE A 1 96 ? -12.429 -1.801 16.070 1.00 78.38 96 PHE A O 1
ATOM 806 N N . TRP A 1 97 ? -14.032 -2.679 17.361 1.00 80.31 97 TRP A N 1
ATOM 807 C CA . TRP A 1 97 ? -13.086 -3.208 18.350 1.00 80.31 97 TRP A CA 1
ATOM 808 C C . TRP A 1 97 ? -12.127 -4.244 17.760 1.00 80.31 97 TRP A C 1
ATOM 810 O O . TRP A 1 97 ? -10.975 -4.332 18.186 1.00 80.31 97 TRP A O 1
ATOM 820 N N . LYS A 1 98 ? -12.561 -4.991 16.738 1.00 80.88 98 LYS A N 1
ATOM 821 C CA . LYS A 1 98 ? -11.691 -5.897 15.985 1.00 80.88 98 LYS A CA 1
ATOM 822 C C . LYS A 1 98 ? -10.627 -5.145 15.181 1.00 80.88 98 LYS A C 1
ATOM 824 O O . LYS A 1 98 ? -9.480 -5.584 15.186 1.00 80.88 98 LYS A O 1
ATOM 829 N N . GLU A 1 99 ? -10.967 -4.040 14.519 1.00 77.88 99 GLU A N 1
ATOM 830 C CA . GLU A 1 99 ? -9.994 -3.232 13.772 1.00 77.88 99 GLU A CA 1
ATOM 831 C C . GLU A 1 99 ? -9.065 -2.460 14.719 1.00 77.88 99 GLU A C 1
ATOM 833 O O . GLU A 1 99 ? -7.853 -2.486 14.534 1.00 77.88 99 GLU A O 1
ATOM 838 N N . VAL A 1 100 ? -9.586 -1.900 15.816 1.00 76.56 100 VAL A N 1
ATOM 839 C CA . VAL A 1 100 ? -8.772 -1.313 16.897 1.00 76.56 100 VAL A CA 1
ATOM 840 C C . VAL A 1 100 ? -7.800 -2.346 17.465 1.00 76.56 100 VAL A C 1
ATOM 842 O O . VAL A 1 100 ? -6.611 -2.065 17.620 1.00 76.56 100 VAL A O 1
ATOM 845 N N . GLY A 1 101 ? -8.280 -3.561 17.738 1.00 76.50 101 GLY A N 1
ATOM 846 C CA . GLY A 1 101 ? -7.450 -4.680 18.168 1.00 76.50 101 GLY A CA 1
ATOM 847 C C . GLY A 1 101 ? -6.387 -5.045 17.134 1.00 76.50 101 GLY A C 1
ATOM 848 O O . GLY A 1 101 ? -5.246 -5.293 17.506 1.00 76.50 101 GLY A O 1
ATOM 849 N N . ARG A 1 102 ? -6.715 -5.007 15.839 1.00 73.19 102 ARG A N 1
ATOM 850 C CA . ARG A 1 102 ? -5.784 -5.288 14.738 1.00 73.19 102 ARG A CA 1
ATOM 851 C C . ARG A 1 102 ? -4.688 -4.226 14.631 1.00 73.19 102 ARG A C 1
ATOM 853 O O . ARG A 1 102 ? -3.509 -4.580 14.614 1.00 73.19 102 ARG A O 1
ATOM 860 N N . THR A 1 103 ? -5.052 -2.948 14.656 1.00 69.12 103 THR A N 1
ATOM 861 C CA . THR A 1 103 ? -4.119 -1.810 14.643 1.00 69.12 103 THR A CA 1
ATOM 862 C C . THR A 1 103 ? -3.206 -1.831 15.868 1.00 69.12 103 THR A C 1
ATOM 864 O O . THR A 1 103 ? -1.987 -1.705 15.739 1.00 69.12 103 THR A O 1
ATOM 867 N N . ARG A 1 104 ? -3.767 -2.106 17.054 1.00 67.62 104 ARG A N 1
ATOM 868 C CA . ARG A 1 104 ? -2.988 -2.319 18.282 1.00 67.62 104 ARG A CA 1
ATOM 869 C C . ARG A 1 104 ? -2.112 -3.567 18.191 1.00 67.62 104 ARG A C 1
ATOM 871 O O . ARG A 1 104 ? -0.965 -3.526 18.591 1.00 67.62 104 ARG A O 1
ATOM 878 N N . SER A 1 105 ? -2.569 -4.678 17.629 1.00 62.47 105 SER A N 1
ATOM 879 C CA . SER A 1 105 ? -1.730 -5.881 17.515 1.00 62.47 105 SER A CA 1
ATOM 880 C C . SER A 1 105 ? -0.552 -5.696 16.551 1.00 62.47 105 SER A C 1
ATOM 882 O O . SER A 1 105 ? 0.520 -6.239 16.795 1.00 62.47 105 SER A O 1
ATOM 884 N N . GLY A 1 106 ? -0.708 -4.869 15.509 1.00 61.38 106 GLY A N 1
ATOM 885 C CA . GLY A 1 106 ? 0.359 -4.564 14.553 1.00 61.38 106 GLY A CA 1
ATOM 886 C C . GLY A 1 106 ? 1.457 -3.644 15.103 1.00 61.38 106 GLY A C 1
ATOM 887 O O . GLY A 1 106 ? 2.606 -3.775 14.695 1.00 61.38 106 GLY A O 1
ATOM 888 N N . ALA A 1 107 ? 1.130 -2.745 16.041 1.00 55.28 107 ALA A N 1
ATOM 889 C CA . ALA A 1 107 ? 2.075 -1.766 16.605 1.00 55.28 107 ALA A CA 1
ATOM 890 C C . ALA A 1 107 ? 2.418 -1.985 18.096 1.00 55.28 107 ALA A C 1
ATOM 892 O O . ALA A 1 107 ? 3.446 -1.520 18.587 1.00 55.28 107 ALA A O 1
ATOM 893 N N . THR A 1 108 ? 1.552 -2.667 18.842 1.00 50.56 108 THR A N 1
ATOM 894 C CA . THR A 1 108 ? 1.521 -2.720 20.315 1.00 50.56 108 THR A CA 1
ATOM 895 C C . THR A 1 108 ? 1.737 -4.128 20.875 1.00 50.56 108 THR A C 1
ATOM 897 O O . THR A 1 108 ? 1.974 -4.242 22.075 1.00 50.56 108 THR A O 1
ATOM 900 N N . ALA A 1 109 ? 1.774 -5.193 20.060 1.00 51.62 109 ALA A N 1
ATOM 901 C CA . ALA A 1 109 ? 2.150 -6.528 20.554 1.00 51.62 109 ALA A CA 1
ATOM 902 C C . ALA A 1 109 ? 3.546 -6.545 21.223 1.00 51.62 109 ALA A C 1
ATOM 904 O O . ALA A 1 109 ? 3.803 -7.369 22.092 1.00 51.62 109 ALA A O 1
ATOM 905 N N . LEU A 1 110 ? 4.415 -5.579 20.893 1.00 52.59 110 LEU A N 1
ATOM 906 C CA . LEU A 1 110 ? 5.722 -5.369 21.532 1.00 52.59 110 LEU A CA 1
ATOM 907 C C . LEU A 1 110 ? 5.714 -4.347 22.693 1.00 52.59 110 LEU A C 1
ATOM 909 O O . LEU A 1 110 ? 6.717 -4.214 23.390 1.00 52.59 110 LEU A O 1
ATOM 913 N N . ARG A 1 111 ? 4.624 -3.593 22.908 1.00 50.97 111 ARG A N 1
ATOM 914 C CA . ARG A 1 111 ? 4.546 -2.498 23.904 1.00 50.97 111 ARG A CA 1
ATOM 915 C C . ARG A 1 111 ? 3.642 -2.786 25.104 1.00 50.97 111 ARG A C 1
ATOM 917 O O . ARG A 1 111 ? 3.752 -2.075 26.094 1.00 50.97 111 ARG A O 1
ATOM 924 N N . MET A 1 112 ? 2.784 -3.808 25.054 1.00 50.59 112 MET A N 1
ATOM 925 C CA . MET A 1 112 ? 1.850 -4.119 26.153 1.00 50.59 112 MET A CA 1
ATOM 926 C C . MET A 1 112 ? 2.516 -4.645 27.437 1.00 50.59 112 MET A C 1
ATOM 928 O O . MET A 1 112 ? 1.849 -4.734 28.459 1.00 50.59 112 MET A O 1
ATOM 932 N N . ASN A 1 113 ? 3.823 -4.917 27.419 1.00 55.47 113 ASN A N 1
ATOM 933 C CA . ASN A 1 113 ? 4.572 -5.381 28.592 1.00 55.47 113 ASN A CA 1
ATOM 934 C C . ASN A 1 113 ? 5.351 -4.263 29.303 1.00 55.47 113 ASN A C 1
ATOM 936 O O . ASN A 1 113 ? 6.273 -4.568 30.053 1.00 55.47 113 ASN A O 1
ATOM 940 N N . LYS A 1 114 ? 5.056 -2.982 29.033 1.00 62.47 114 LYS A N 1
ATOM 941 C CA . LYS A 1 114 ? 5.793 -1.866 29.637 1.00 62.47 114 LYS A CA 1
ATOM 942 C C . LYS A 1 114 ? 4.907 -1.038 30.562 1.00 62.47 114 LYS A C 1
ATOM 944 O O . LYS A 1 114 ? 3.962 -0.403 30.102 1.00 62.47 114 LYS A O 1
ATOM 949 N N . VAL A 1 115 ? 5.228 -1.038 31.853 1.00 68.12 115 VAL A N 1
ATOM 950 C CA . VAL A 1 115 ? 4.608 -0.172 32.867 1.00 68.12 115 VAL A CA 1
ATOM 951 C C . VAL A 1 115 ? 5.503 1.047 33.063 1.00 68.12 115 VAL A C 1
ATOM 953 O O . VAL A 1 115 ? 6.719 0.915 33.090 1.00 68.12 115 VAL A O 1
ATOM 956 N N . LEU A 1 116 ? 4.932 2.247 33.163 1.00 74.56 116 LEU A N 1
ATOM 957 C CA . LEU A 1 116 ? 5.729 3.462 33.348 1.00 74.56 116 LEU A CA 1
ATOM 958 C C . LEU A 1 116 ? 6.141 3.647 34.817 1.00 74.56 116 LEU A C 1
ATOM 960 O O . LEU A 1 116 ? 5.317 3.556 35.735 1.00 74.56 116 LEU A O 1
ATOM 964 N N . SER A 1 117 ? 7.419 3.956 35.017 1.00 71.75 117 SER A N 1
ATOM 965 C CA . SER A 1 117 ? 7.984 4.452 36.267 1.00 71.75 117 SER A CA 1
ATOM 966 C C . SER A 1 117 ? 7.426 5.839 36.606 1.00 71.75 117 SER A C 1
ATOM 968 O O . SER A 1 117 ? 6.838 6.528 35.770 1.00 71.75 117 SER A O 1
ATOM 970 N N . ARG A 1 118 ? 7.643 6.287 37.844 1.00 72.50 118 ARG A N 1
ATOM 971 C CA . ARG A 1 118 ? 7.294 7.635 38.317 1.00 72.50 118 ARG A CA 1
ATOM 972 C C . ARG A 1 118 ? 8.025 8.746 37.543 1.00 72.50 118 ARG A C 1
ATOM 974 O O . ARG A 1 118 ? 7.521 9.860 37.467 1.00 72.50 118 ARG A O 1
ATOM 981 N N . THR A 1 119 ? 9.162 8.426 36.929 1.00 78.12 119 THR A N 1
ATOM 982 C CA . THR A 1 119 ? 9.964 9.294 36.048 1.00 78.12 119 THR A CA 1
ATOM 983 C C . THR A 1 119 ? 9.593 9.184 34.561 1.00 78.12 119 THR A C 1
ATOM 985 O O . THR A 1 119 ? 10.293 9.737 33.724 1.00 78.12 119 THR A O 1
ATOM 988 N N . ASN A 1 120 ? 8.479 8.515 34.219 1.00 71.50 120 ASN A N 1
ATOM 989 C CA . ASN A 1 120 ? 8.039 8.201 32.847 1.00 71.50 120 ASN A CA 1
ATOM 990 C C . ASN A 1 120 ? 8.948 7.237 32.058 1.00 71.50 120 ASN A C 1
ATOM 992 O O . ASN A 1 120 ? 8.781 7.083 30.847 1.00 71.50 120 ASN A O 1
ATOM 996 N N . ASP A 1 121 ? 9.844 6.519 32.734 1.00 77.62 121 ASP A N 1
ATOM 997 C CA . ASP A 1 121 ? 10.654 5.467 32.114 1.00 77.62 121 ASP A CA 1
ATOM 998 C C . ASP A 1 121 ? 9.857 4.168 31.936 1.00 77.62 121 ASP A C 1
ATOM 1000 O O . ASP A 1 121 ? 9.045 3.798 32.782 1.00 77.62 121 ASP A O 1
ATOM 1004 N N . ALA A 1 122 ? 10.073 3.451 30.834 1.00 76.00 122 ALA A N 1
ATOM 1005 C CA . ALA A 1 122 ? 9.301 2.256 30.502 1.00 76.00 122 ALA A CA 1
ATOM 1006 C C . ALA A 1 122 ? 9.913 0.985 31.122 1.00 76.00 122 ALA A C 1
ATOM 1008 O O . ALA A 1 122 ? 10.881 0.441 30.592 1.00 76.00 122 ALA A O 1
ATOM 1009 N N . LEU A 1 123 ? 9.307 0.486 32.201 1.00 74.75 123 LEU A N 1
ATOM 1010 C CA . LEU A 1 123 ? 9.709 -0.723 32.924 1.00 74.75 123 LEU A CA 1
ATOM 1011 C C . LEU A 1 123 ? 9.158 -1.966 32.227 1.00 74.75 123 LEU A C 1
ATOM 1013 O O . LEU A 1 123 ? 7.947 -2.088 32.049 1.00 74.75 123 LEU A O 1
ATOM 1017 N N . SER A 1 124 ? 10.031 -2.897 31.845 1.00 69.19 124 SER A N 1
ATOM 1018 C CA . SER A 1 124 ? 9.634 -4.199 31.286 1.00 69.19 124 SER A CA 1
ATOM 1019 C C . SER A 1 124 ? 9.970 -5.388 32.182 1.00 69.19 124 SER A C 1
ATOM 1021 O O . SER A 1 124 ? 9.517 -6.498 31.905 1.00 69.19 124 SER A O 1
ATOM 1023 N N . GLU A 1 125 ? 10.784 -5.186 33.220 1.00 74.88 125 GLU A N 1
ATOM 1024 C CA . GLU A 1 125 ? 11.203 -6.249 34.131 1.00 74.88 125 GLU A CA 1
ATOM 1025 C C . GLU A 1 125 ? 10.129 -6.528 35.191 1.00 74.88 125 GLU A C 1
ATOM 1027 O O . GLU A 1 125 ? 9.504 -5.618 35.735 1.00 74.88 125 GLU A O 1
ATOM 1032 N N . LYS A 1 126 ? 9.882 -7.811 35.478 1.00 73.06 126 LYS A N 1
ATOM 1033 C CA . LYS A 1 126 ? 8.779 -8.249 36.348 1.00 73.06 126 LYS A CA 1
ATOM 1034 C C . LYS A 1 126 ? 8.895 -7.695 37.775 1.00 73.06 126 LYS A C 1
ATOM 1036 O O . LYS A 1 126 ? 7.871 -7.349 38.360 1.00 73.06 126 LYS A O 1
ATOM 1041 N N . SER A 1 127 ? 10.106 -7.628 38.329 1.00 75.88 127 SER A N 1
ATOM 1042 C CA . SER A 1 127 ? 10.389 -7.062 39.658 1.00 75.88 127 SER A CA 1
ATOM 1043 C C . SER A 1 127 ? 9.993 -5.591 39.732 1.00 75.88 127 SER A C 1
ATOM 1045 O O . SER A 1 127 ? 9.233 -5.202 40.618 1.00 75.88 127 SER A O 1
ATOM 1047 N N . ASP A 1 128 ? 10.427 -4.808 38.750 1.00 78.06 128 ASP A N 1
ATOM 1048 C CA . ASP A 1 128 ? 10.209 -3.364 38.698 1.00 78.06 128 ASP A CA 1
ATOM 1049 C C . ASP A 1 128 ? 8.733 -3.031 38.486 1.00 78.06 128 ASP A C 1
ATOM 1051 O O . ASP A 1 128 ? 8.185 -2.121 39.108 1.00 78.06 128 ASP A O 1
ATOM 1055 N N . VAL A 1 129 ? 8.053 -3.820 37.649 1.00 76.12 129 VAL A N 1
ATOM 1056 C CA . VAL A 1 129 ? 6.604 -3.723 37.458 1.00 76.12 129 VAL A CA 1
ATOM 1057 C C . VAL A 1 129 ? 5.877 -3.972 38.783 1.00 76.12 129 VAL A C 1
ATOM 1059 O O . VAL A 1 129 ? 5.018 -3.179 39.166 1.00 76.12 129 VAL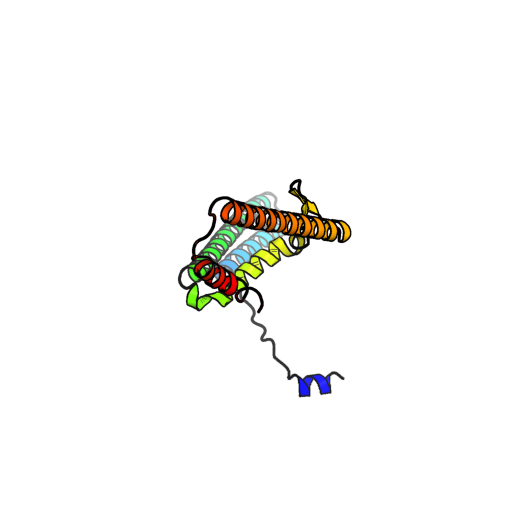 A O 1
ATOM 1062 N N . MET A 1 130 ? 6.227 -5.037 39.512 1.00 74.81 130 MET A N 1
ATOM 1063 C CA . MET A 1 130 ? 5.602 -5.363 40.802 1.00 74.81 130 MET A CA 1
ATOM 1064 C C . MET A 1 130 ? 5.863 -4.291 41.864 1.00 74.81 130 MET A C 1
ATOM 1066 O O . MET A 1 130 ? 4.950 -3.926 42.609 1.00 74.81 130 MET A O 1
ATOM 1070 N N . GLN A 1 131 ? 7.080 -3.750 41.911 1.00 79.75 131 GLN A N 1
ATOM 1071 C CA . GLN A 1 131 ? 7.424 -2.650 42.803 1.00 79.75 131 GLN A CA 1
ATOM 1072 C C . GLN A 1 131 ? 6.606 -1.396 42.473 1.00 79.75 131 GLN A C 1
ATOM 1074 O O . GLN A 1 131 ? 6.007 -0.802 43.372 1.00 79.75 131 GLN A O 1
ATOM 1079 N N . ARG A 1 132 ? 6.481 -1.045 41.188 1.00 83.56 132 ARG A N 1
ATOM 1080 C CA . ARG A 1 132 ? 5.690 0.111 40.751 1.00 83.56 132 ARG A CA 1
ATOM 1081 C C . ARG A 1 132 ? 4.212 -0.016 41.126 1.00 83.56 132 ARG A C 1
ATOM 1083 O O . ARG A 1 132 ? 3.605 0.964 41.560 1.00 83.56 132 ARG A O 1
ATOM 1090 N N . TRP A 1 133 ? 3.638 -1.210 40.988 1.00 77.69 133 TRP A N 1
ATOM 1091 C CA . TRP A 1 133 ? 2.270 -1.493 41.433 1.00 77.69 133 TRP A CA 1
ATOM 1092 C C . TRP A 1 133 ? 2.117 -1.371 42.953 1.00 77.69 133 TRP A C 1
ATOM 1094 O O . TRP A 1 133 ? 1.152 -0.767 43.420 1.00 77.69 133 TRP A O 1
ATOM 1104 N N . SER A 1 134 ? 3.075 -1.886 43.725 1.00 81.62 134 SER A N 1
ATOM 1105 C CA . SER A 1 134 ? 3.082 -1.773 45.191 1.00 81.62 134 SER A CA 1
ATOM 1106 C C . SER A 1 134 ? 3.096 -0.312 45.655 1.00 81.62 134 SER A C 1
ATOM 1108 O O . SER A 1 134 ? 2.289 0.088 46.497 1.00 81.62 134 SER A O 1
ATOM 1110 N N . GLU A 1 135 ? 3.951 0.517 45.052 1.00 83.81 135 GLU A N 1
ATOM 1111 C CA . GLU A 1 135 ? 4.013 1.958 45.318 1.00 83.81 135 GLU A CA 1
ATOM 1112 C C . GLU A 1 135 ? 2.693 2.659 44.988 1.00 83.81 135 GLU A C 1
ATOM 1114 O O . GLU A 1 135 ? 2.193 3.441 45.794 1.00 83.81 135 GLU A O 1
ATOM 1119 N N . PHE A 1 136 ? 2.097 2.346 43.833 1.00 80.19 136 PHE A N 1
ATOM 1120 C CA . PHE A 1 136 ? 0.823 2.924 43.411 1.00 80.19 136 PHE A CA 1
ATOM 1121 C C . PHE A 1 136 ? -0.305 2.629 44.404 1.00 80.19 136 PHE A C 1
ATOM 1123 O O . PHE A 1 136 ? -1.015 3.548 44.819 1.00 80.19 136 PHE A O 1
ATOM 1130 N N . TYR A 1 137 ? -0.454 1.372 44.833 1.00 77.75 137 TYR A N 1
ATOM 1131 C CA . TYR A 1 137 ? -1.465 1.021 45.828 1.00 77.75 137 TYR A CA 1
ATOM 1132 C C . TYR A 1 137 ? -1.169 1.667 47.180 1.00 77.75 137 TYR A C 1
ATOM 1134 O O . TYR A 1 137 ? -2.082 2.192 47.811 1.00 77.75 137 TYR A O 1
ATOM 1142 N N . ARG A 1 138 ? 0.095 1.722 47.610 1.00 80.62 138 ARG A N 1
ATOM 1143 C CA . ARG A 1 138 ? 0.476 2.386 48.863 1.00 80.62 138 ARG A CA 1
ATOM 1144 C C . ARG A 1 138 ? 0.132 3.878 48.852 1.00 80.62 138 ARG A C 1
ATOM 1146 O O . ARG A 1 138 ? -0.427 4.370 49.827 1.00 80.62 138 ARG A O 1
ATOM 1153 N N . GLU A 1 139 ? 0.413 4.584 47.758 1.00 83.12 139 GLU A N 1
ATOM 1154 C CA . GLU A 1 139 ? 0.042 5.995 47.578 1.00 83.12 139 GLU A CA 1
ATOM 1155 C C . GLU A 1 139 ? -1.480 6.183 47.528 1.00 83.12 139 GLU A C 1
ATOM 1157 O O . GLU A 1 139 ? -2.009 7.125 48.121 1.00 83.12 139 GLU A O 1
ATOM 1162 N N . MET A 1 140 ? -2.193 5.280 46.848 1.00 80.12 140 MET A N 1
ATOM 1163 C CA . MET A 1 140 ? -3.653 5.285 46.798 1.00 80.12 140 MET A CA 1
ATOM 1164 C C . MET A 1 140 ? -4.240 5.140 48.208 1.00 80.12 140 MET A C 1
ATOM 1166 O O . MET A 1 140 ? -4.986 6.013 48.648 1.00 80.12 140 MET A O 1
ATOM 1170 N N . TYR A 1 141 ? -3.851 4.105 48.955 1.00 73.12 141 TYR A N 1
ATOM 1171 C CA . TYR A 1 141 ? -4.333 3.875 50.320 1.00 73.12 141 TYR A CA 1
ATOM 1172 C C . TYR A 1 141 ? -3.918 4.988 51.289 1.00 73.12 141 TYR A C 1
ATOM 1174 O O . TYR A 1 141 ? -4.711 5.369 52.146 1.00 73.12 141 TYR A O 1
ATOM 1182 N N . ALA A 1 142 ? -2.726 5.574 51.133 1.00 78.50 142 ALA A N 1
ATOM 1183 C CA . ALA A 1 142 ? -2.301 6.719 51.938 1.00 78.50 142 ALA A CA 1
ATOM 1184 C C . ALA A 1 142 ? -3.192 7.955 51.714 1.00 78.50 142 ALA A C 1
ATOM 1186 O O . ALA A 1 142 ? -3.547 8.640 52.674 1.00 78.50 142 ALA A O 1
ATOM 1187 N N . LYS A 1 143 ? -3.611 8.220 50.468 1.00 72.12 143 LYS A N 1
ATOM 1188 C CA . LYS A 1 143 ? -4.551 9.309 50.149 1.00 72.12 143 LYS A CA 1
ATOM 1189 C C . LYS A 1 143 ? -5.938 9.068 50.741 1.00 72.12 143 LYS A C 1
ATOM 1191 O O . LYS A 1 143 ? -6.513 9.989 51.315 1.00 72.12 143 LYS A O 1
ATOM 1196 N N . TYR A 1 144 ? -6.455 7.843 50.649 1.00 65.44 144 TYR A N 1
ATOM 1197 C CA . TYR A 1 144 ? -7.746 7.493 51.251 1.00 65.44 144 TYR A CA 1
ATOM 1198 C C . TYR A 1 144 ? -7.706 7.546 52.785 1.00 65.44 144 TYR A C 1
ATOM 1200 O O . TYR A 1 144 ? -8.645 8.054 53.391 1.00 65.44 144 TYR A O 1
ATOM 1208 N N . ASN A 1 145 ? -6.600 7.137 53.414 1.00 60.91 145 ASN A N 1
ATOM 1209 C CA . ASN A 1 145 ? -6.433 7.252 54.864 1.00 60.91 145 ASN A CA 1
ATOM 1210 C C . ASN A 1 145 ? -6.322 8.710 55.344 1.00 60.91 145 ASN A C 1
ATOM 1212 O O . ASN A 1 145 ? -6.824 9.043 56.409 1.00 60.91 145 ASN A O 1
ATOM 1216 N N . MET A 1 146 ? -5.738 9.627 54.569 1.00 56.06 146 MET A N 1
ATOM 1217 C CA . MET A 1 146 ? -5.762 11.057 54.925 1.00 56.06 146 MET A CA 1
ATOM 1218 C C . MET A 1 146 ? -7.186 11.638 54.943 1.00 56.06 146 MET A C 1
ATOM 1220 O O . MET A 1 146 ? -7.504 12.465 55.797 1.00 56.06 146 MET A O 1
ATOM 1224 N N . LEU A 1 147 ? -8.066 11.174 54.049 1.00 51.97 147 LEU A N 1
ATOM 1225 C CA . LEU A 1 147 ? -9.471 11.592 54.015 1.00 51.97 147 LEU A CA 1
ATOM 1226 C C . LEU A 1 147 ? -10.293 10.987 55.159 1.00 51.97 147 LEU A C 1
ATOM 1228 O O . LEU A 1 147 ? -11.202 11.649 55.656 1.00 51.97 147 LEU A O 1
ATOM 1232 N N . THR A 1 148 ? -9.958 9.782 55.635 1.00 52.88 148 THR A N 1
ATOM 1233 C CA . THR A 1 148 ? -10.606 9.211 56.826 1.00 52.88 148 THR A CA 1
ATOM 1234 C C . THR A 1 148 ? -10.149 9.906 58.106 1.00 52.88 148 THR A C 1
ATOM 1236 O O . THR A 1 148 ? -10.989 10.175 58.960 1.00 52.88 148 THR A O 1
ATOM 1239 N N . TYR A 1 149 ? -8.876 10.302 58.230 1.00 52.53 149 TYR A N 1
ATOM 1240 C CA . TYR A 1 149 ? -8.398 11.091 59.375 1.00 52.53 149 TYR A CA 1
ATOM 1241 C C . TYR A 1 149 ? -8.957 12.521 59.386 1.00 52.53 149 TYR A C 1
ATOM 1243 O O . TYR A 1 149 ? -9.398 12.970 60.438 1.00 52.53 149 TYR A O 1
ATOM 1251 N N . LEU A 1 150 ? -9.026 13.217 58.244 1.00 52.72 150 LEU A N 1
ATOM 1252 C CA . LEU A 1 150 ? -9.673 14.537 58.152 1.00 52.72 150 LEU A CA 1
ATOM 1253 C C . LEU A 1 150 ? -11.193 14.455 58.352 1.00 52.72 150 LEU A C 1
ATOM 1255 O O . LEU A 1 150 ? -11.762 15.320 59.010 1.00 52.72 150 LEU A O 1
ATOM 1259 N N . GLY A 1 151 ? -11.844 13.397 57.857 1.00 50.72 151 GLY A N 1
ATOM 1260 C CA . GLY A 1 151 ? -13.255 13.117 58.129 1.00 50.72 151 GLY A CA 1
ATOM 1261 C C . GLY A 1 151 ? -13.520 12.851 59.612 1.00 50.72 151 GLY A C 1
ATOM 1262 O O . GLY A 1 151 ? -14.469 13.392 60.164 1.00 50.72 151 GLY A O 1
ATOM 1263 N N . SER A 1 152 ? -12.636 12.108 60.283 1.00 52.50 152 SER A N 1
ATOM 1264 C CA . SER A 1 152 ? -12.701 11.856 61.731 1.00 52.50 152 SER A CA 1
ATOM 1265 C C . SER A 1 152 ? -12.423 13.121 62.547 1.00 52.50 152 SER A C 1
ATOM 1267 O O . SER A 1 152 ? -13.085 13.370 63.548 1.00 52.50 152 SER A O 1
ATOM 1269 N N . PHE A 1 153 ? -11.474 13.952 62.107 1.00 49.72 153 PHE A N 1
ATOM 1270 C CA . PHE A 1 153 ? -11.106 15.197 62.781 1.00 49.72 153 PHE A CA 1
ATOM 1271 C C . PHE A 1 153 ? -12.191 16.270 62.625 1.00 49.72 153 PHE A C 1
ATOM 1273 O O . PHE A 1 153 ? -12.505 16.958 63.589 1.00 49.72 153 PHE A O 1
ATOM 1280 N N . LEU A 1 154 ? -12.831 16.368 61.454 1.00 51.47 154 LEU A N 1
ATOM 1281 C CA . LEU A 1 154 ? -14.003 17.221 61.235 1.00 51.47 154 LEU A CA 1
ATOM 1282 C C . LEU A 1 154 ? -15.243 16.691 61.973 1.00 51.47 154 LEU A C 1
ATOM 1284 O O . LEU A 1 154 ? -16.025 17.490 62.481 1.00 51.47 154 LEU A O 1
ATOM 1288 N N . PHE A 1 155 ? -15.404 15.371 62.117 1.00 48.34 155 PHE A N 1
ATOM 1289 C CA . PHE A 1 155 ? -16.469 14.775 62.934 1.00 48.34 155 PHE A CA 1
ATOM 1290 C C . PHE A 1 155 ? -16.253 15.036 64.437 1.00 48.34 155 PHE A C 1
ATOM 1292 O O . PHE A 1 155 ? -17.186 15.402 65.142 1.00 48.34 155 PHE A O 1
ATOM 1299 N N . SER A 1 156 ? -15.013 14.965 64.933 1.00 52.25 156 SER A N 1
ATOM 1300 C CA . SER A 1 156 ? -14.690 15.359 66.312 1.00 52.25 156 SER A CA 1
ATOM 1301 C C . SER A 1 156 ? -14.800 16.867 66.542 1.00 52.25 156 SER A C 1
ATOM 1303 O O . SER A 1 156 ? -15.316 17.271 67.578 1.00 52.25 156 SER A O 1
ATOM 1305 N N . LEU A 1 157 ? -14.372 17.711 65.598 1.00 46.38 157 LEU A N 1
ATOM 1306 C CA . LEU A 1 157 ? -14.449 19.171 65.731 1.00 46.38 157 LEU A CA 1
ATOM 1307 C C . LEU A 1 157 ? -15.900 19.682 65.655 1.00 46.38 157 LEU A C 1
ATOM 1309 O O . LEU A 1 157 ? -16.246 20.632 66.351 1.00 46.38 157 LEU A O 1
ATOM 1313 N N . THR A 1 158 ? -16.770 19.027 64.877 1.00 50.44 158 THR A N 1
ATOM 1314 C CA . THR A 1 158 ? -18.215 19.330 64.838 1.00 50.44 158 THR A CA 1
ATOM 1315 C C . THR A 1 158 ? -18.935 18.883 66.110 1.00 50.44 158 THR A C 1
ATOM 1317 O O . THR A 1 158 ? -19.743 19.646 66.628 1.00 50.44 158 THR A O 1
ATOM 1320 N N . VAL A 1 159 ? -18.587 17.725 66.681 1.00 52.41 159 VAL A N 1
ATOM 1321 C CA . VAL A 1 159 ? -19.109 17.271 67.987 1.00 52.41 159 VAL A CA 1
ATOM 1322 C C . VAL A 1 159 ? -18.613 18.148 69.149 1.00 52.41 159 VAL A C 1
ATOM 1324 O O . VAL A 1 159 ? -19.329 18.320 70.131 1.00 52.41 159 VAL A O 1
ATOM 1327 N N . PHE A 1 160 ? -17.415 18.735 69.045 1.00 49.97 160 PHE A N 1
ATOM 1328 C CA . PHE A 1 160 ? -16.838 19.588 70.094 1.00 49.97 160 PHE A CA 1
ATOM 1329 C C . PHE A 1 160 ? -17.292 21.061 70.015 1.00 49.97 160 PHE A C 1
ATOM 1331 O O . PHE A 1 160 ? -17.368 21.722 71.047 1.00 49.97 160 PHE A O 1
ATOM 1338 N N . LEU A 1 161 ? -17.606 21.586 68.819 1.00 49.75 161 LEU A N 1
ATOM 1339 C CA . LEU A 1 161 ? -18.066 22.974 68.622 1.00 49.75 161 LEU A CA 1
ATOM 1340 C C . LEU A 1 161 ? -19.594 23.140 68.645 1.00 49.75 161 LEU A C 1
ATOM 1342 O O . LEU A 1 161 ? -20.075 24.231 68.943 1.00 49.75 161 LEU A O 1
ATOM 1346 N N . LEU A 1 162 ? -20.364 22.086 68.364 1.00 48.56 162 LEU A N 1
ATOM 1347 C CA . LEU A 1 162 ? -21.825 22.086 68.471 1.00 48.56 162 LEU A CA 1
ATOM 1348 C C . LEU A 1 162 ? -22.229 21.229 69.666 1.00 48.56 162 LEU A C 1
ATOM 1350 O O . LEU A 1 162 ? -22.679 20.091 69.534 1.00 48.56 162 LEU A O 1
ATOM 1354 N N . GLY A 1 163 ? -22.037 21.795 70.857 1.00 49.28 163 GLY A N 1
ATOM 1355 C CA . GLY A 1 163 ? -22.619 21.255 72.073 1.00 49.28 163 GLY A CA 1
ATOM 1356 C C . GLY A 1 163 ? -24.123 21.050 71.890 1.00 49.28 163 GLY A C 1
ATOM 1357 O O . GLY A 1 163 ? -24.864 22.003 71.676 1.00 49.28 163 GLY A O 1
ATOM 1358 N N . SER A 1 164 ? -24.536 19.789 72.003 1.00 53.19 164 SER A N 1
ATOM 1359 C CA . SER A 1 164 ? -25.866 19.365 72.437 1.00 53.19 164 SER A CA 1
ATOM 1360 C C . SER A 1 164 ? -27.059 20.014 71.727 1.00 53.19 164 SER A C 1
ATOM 1362 O O . SER A 1 164 ? -27.705 20.884 72.296 1.00 53.19 164 SER A O 1
ATOM 1364 N N . SER A 1 165 ? -27.450 19.505 70.557 1.00 48.94 165 SER A N 1
ATOM 1365 C CA . SER A 1 165 ? -28.872 19.274 70.245 1.00 48.94 165 SER A CA 1
ATOM 1366 C C . SER A 1 165 ? -29.014 18.509 68.927 1.00 48.94 165 SER A C 1
ATOM 1368 O O . SER A 1 165 ? -28.604 18.992 67.880 1.00 48.94 165 SER A O 1
ATOM 1370 N N . LEU A 1 166 ? -29.559 17.293 69.021 1.00 47.12 166 LEU A N 1
ATOM 1371 C CA . LEU A 1 166 ? -30.406 16.621 68.025 1.00 47.12 166 LEU A CA 1
ATOM 1372 C C . LEU A 1 166 ? -30.205 17.009 66.545 1.00 47.12 166 LEU A C 1
ATOM 1374 O O . LEU A 1 166 ? -31.035 17.724 66.015 1.00 47.12 166 LEU A O 1
ATOM 1378 N N . ASP A 1 167 ? -29.180 16.475 65.868 1.00 50.25 167 ASP A N 1
ATOM 1379 C CA . ASP A 1 167 ? -29.196 16.306 64.392 1.00 50.25 167 ASP A CA 1
ATOM 1380 C C . ASP A 1 167 ? -28.137 15.308 63.856 1.00 50.25 167 ASP A C 1
ATOM 1382 O O . ASP A 1 167 ? -27.711 15.339 62.703 1.00 50.25 167 ASP A O 1
ATOM 1386 N N . VAL A 1 168 ? -27.706 14.342 64.676 1.00 46.00 168 VAL A N 1
ATOM 1387 C CA . VAL A 1 168 ? -26.682 13.343 64.282 1.00 46.00 168 VAL A CA 1
ATOM 1388 C C . VAL A 1 168 ? -27.281 12.169 63.480 1.00 46.00 168 VAL A C 1
ATOM 1390 O O . VAL A 1 168 ? -26.587 11.487 62.724 1.00 46.00 168 VAL A O 1
ATOM 1393 N N . LEU A 1 169 ? -28.599 11.958 63.569 1.00 43.84 169 LEU A N 1
ATOM 1394 C CA . LEU A 1 169 ? -29.305 10.859 62.893 1.00 43.84 169 LEU A CA 1
ATOM 1395 C C . LEU A 1 169 ? -29.483 11.068 61.379 1.00 43.84 169 LEU A C 1
ATOM 1397 O O . LEU A 1 169 ? -29.671 10.092 60.651 1.00 43.84 169 LEU A O 1
ATOM 1401 N N . PHE A 1 170 ? -29.386 12.305 60.881 1.00 45.91 170 PHE A N 1
ATOM 1402 C CA . PHE A 1 170 ? -29.567 12.586 59.453 1.00 45.91 170 PHE A CA 1
ATOM 1403 C C . PHE A 1 170 ? -28.294 12.323 58.629 1.00 45.91 170 PHE A C 1
ATOM 1405 O O . PHE A 1 170 ? -28.372 11.863 57.490 1.00 45.91 170 PHE A O 1
ATOM 1412 N N . ILE A 1 171 ? -27.110 12.517 59.219 1.00 46.81 171 ILE A N 1
ATOM 1413 C CA . ILE A 1 171 ? -25.827 12.371 58.511 1.00 46.81 171 ILE A CA 1
ATOM 1414 C C . ILE A 1 171 ? -25.400 10.893 58.402 1.00 46.81 171 ILE A C 1
ATOM 1416 O O . ILE A 1 171 ? -24.886 10.477 57.361 1.00 46.81 171 ILE A O 1
ATOM 1420 N N . MET A 1 172 ? -25.695 10.044 59.399 1.00 40.69 172 MET A N 1
ATOM 1421 C CA . MET A 1 172 ? -25.355 8.609 59.323 1.00 40.69 172 MET A CA 1
ATOM 1422 C C . MET A 1 172 ? -26.135 7.843 58.243 1.00 40.69 172 MET A C 1
ATOM 1424 O O . MET A 1 172 ? -25.629 6.857 57.706 1.00 40.69 172 MET A O 1
ATOM 1428 N N . LYS A 1 173 ? -27.331 8.309 57.863 1.00 43.56 173 LYS A N 1
ATOM 1429 C CA . LYS A 1 173 ? -28.150 7.647 56.836 1.00 43.56 173 LYS A CA 1
ATOM 1430 C C . LYS A 1 173 ? -27.589 7.830 55.417 1.00 43.56 173 LYS A C 1
ATOM 1432 O O . LYS A 1 173 ? -27.794 6.963 54.571 1.00 43.56 173 LYS A O 1
ATOM 1437 N N . TYR A 1 174 ? -26.825 8.900 55.178 1.00 43.22 174 TYR A N 1
ATOM 1438 C CA . TYR A 1 174 ? -26.160 9.147 53.893 1.00 43.22 174 TYR A CA 1
ATOM 1439 C C . TYR A 1 174 ? -24.808 8.432 53.757 1.00 43.22 174 TYR A C 1
ATOM 1441 O O . TYR A 1 174 ? -24.478 7.987 52.659 1.00 43.22 174 TYR A O 1
ATOM 1449 N N . CYS A 1 175 ? -24.055 8.235 54.846 1.00 38.72 175 CYS A N 1
ATOM 1450 C CA . CYS A 1 175 ? -22.779 7.509 54.775 1.00 38.72 175 CYS A CA 1
ATOM 1451 C C . CYS A 1 175 ? -22.948 5.994 54.556 1.00 38.72 175 CYS A C 1
ATOM 1453 O O . CYS A 1 175 ? -22.174 5.413 53.798 1.00 38.72 175 CYS A O 1
ATOM 1455 N N . CYS A 1 176 ? -23.974 5.349 55.130 1.00 37.53 176 CYS A N 1
ATOM 1456 C CA . CYS A 1 176 ? -24.181 3.903 54.937 1.00 37.53 176 CYS A CA 1
ATOM 1457 C C . CYS A 1 176 ? -24.580 3.515 53.501 1.00 37.53 176 CYS A C 1
ATOM 1459 O O . CYS A 1 176 ? -24.216 2.434 53.055 1.00 37.53 176 CYS A O 1
ATOM 1461 N N . SER A 1 177 ? -25.259 4.384 52.740 1.00 39.19 177 SER A N 1
ATOM 1462 C CA . SER A 1 177 ? -25.645 4.058 51.351 1.00 39.19 177 SER A CA 1
ATOM 1463 C C . SER A 1 177 ? -24.477 4.089 50.359 1.00 39.19 177 SER A C 1
ATOM 1465 O O . SER A 1 177 ? -24.595 3.554 49.260 1.00 39.19 177 SER A O 1
ATOM 1467 N N . PHE A 1 178 ? -23.342 4.699 50.714 1.00 38.50 178 PHE A N 1
ATOM 1468 C CA . PHE A 1 178 ? -22.207 4.832 49.795 1.00 38.50 178 PHE A CA 1
ATOM 1469 C C . PHE A 1 178 ? -21.254 3.624 49.828 1.00 38.50 178 PHE A C 1
ATOM 1471 O O . PHE A 1 178 ? -20.483 3.420 48.891 1.00 38.50 178 PHE A O 1
ATOM 1478 N N . GLN A 1 179 ? -21.320 2.800 50.880 1.00 39.72 179 GLN A N 1
ATOM 1479 C CA . GLN A 1 179 ? -20.427 1.651 51.080 1.00 39.72 179 GLN A CA 1
ATOM 1480 C C . GLN A 1 179 ? -20.899 0.380 50.346 1.00 39.72 179 GLN A C 1
ATOM 1482 O O . GLN A 1 179 ? -20.070 -0.442 49.962 1.00 39.72 179 GLN A O 1
ATOM 1487 N N . ASP A 1 180 ? -22.197 0.264 50.048 1.00 39.50 180 ASP A N 1
ATOM 1488 C CA . ASP A 1 180 ? -22.786 -0.904 49.369 1.00 39.50 180 ASP A CA 1
ATOM 1489 C C . ASP A 1 180 ? -22.616 -0.904 47.837 1.00 39.50 180 ASP A C 1
ATOM 1491 O O . ASP A 1 180 ? -22.921 -1.894 47.173 1.00 39.50 180 ASP A O 1
ATOM 1495 N N . MET A 1 181 ? -22.102 0.180 47.244 1.00 37.72 181 MET A N 1
ATOM 1496 C CA . MET A 1 181 ? -22.006 0.313 45.782 1.00 37.72 181 MET A CA 1
ATOM 1497 C C . ME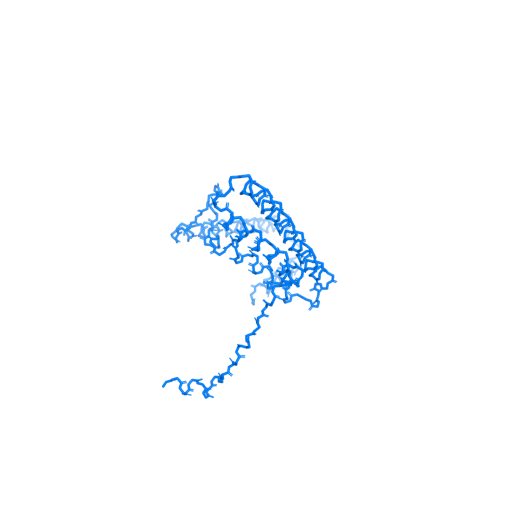T A 1 181 ? -20.680 -0.201 45.182 1.00 37.72 181 MET A C 1
ATOM 1499 O O . MET A 1 181 ? -20.571 -0.308 43.964 1.00 37.72 181 MET A O 1
ATOM 1503 N N . PHE A 1 182 ? -19.676 -0.540 46.003 1.00 40.16 182 PHE A N 1
ATOM 1504 C CA . PHE A 1 182 ? -18.330 -0.937 45.539 1.00 40.16 182 PHE A CA 1
ATOM 1505 C C . PHE A 1 182 ? -17.916 -2.381 45.876 1.00 40.16 182 PHE A C 1
ATOM 1507 O O . PHE A 1 182 ? -16.781 -2.770 45.608 1.00 40.16 182 PHE A O 1
ATOM 1514 N N . LEU A 1 183 ? -18.826 -3.195 46.417 1.00 43.41 183 LEU A N 1
ATOM 1515 C CA . LEU A 1 183 ? -18.602 -4.618 46.697 1.00 43.41 183 LEU A CA 1
ATOM 1516 C C . LEU A 1 183 ? -19.583 -5.497 45.906 1.00 43.41 183 LEU A C 1
ATOM 1518 O O . LEU A 1 183 ? -20.439 -6.156 46.490 1.00 43.41 183 LEU A O 1
ATOM 1522 N N . LYS A 1 184 ? -19.447 -5.506 44.574 1.00 37.12 184 LYS A N 1
ATOM 1523 C CA . LYS A 1 184 ? -19.873 -6.599 43.682 1.00 37.12 184 LYS A CA 1
ATOM 1524 C C . LYS A 1 184 ? -18.932 -6.707 42.490 1.00 37.12 184 LYS A C 1
ATOM 1526 O O . LYS A 1 184 ? -18.636 -5.653 41.888 1.00 37.12 184 LYS A O 1
#